Protein AF-M4RTM7-F1 (afdb_monomer_lite)

Foldseek 3Di:
DADDAQDKDWDWDWDADPVRHTPDTCPVHGTDIDGAPPPPAQQVVSVVRGRDDPPDDDDDDDDQCSHVHDDDPPPDDDDDVVVPPDPPDPDPDDDD

Organism: NCBI:txid1129794

Radius of gyration: 19.57 Å; chains: 1; bounding box: 44×45×48 Å

Structure (mmCIF, N/CA/C/O backbone):
data_AF-M4RTM7-F1
#
_entry.id   AF-M4RTM7-F1
#
loop_
_atom_site.group_PDB
_atom_site.id
_atom_site.type_symbol
_atom_site.label_atom_id
_atom_site.label_alt_id
_atom_site.label_comp_id
_atom_site.label_asym_id
_atom_site.label_entity_id
_atom_site.label_seq_id
_atom_site.pdbx_PDB_ins_code
_atom_site.Cartn_x
_atom_site.Cartn_y
_atom_site.Cartn_z
_atom_site.occupancy
_atom_site.B_iso_or_equiv
_atom_site.auth_seq_id
_atom_site.auth_comp_id
_atom_site.auth_asym_id
_atom_site.auth_atom_id
_atom_site.pdbx_PDB_model_num
ATOM 1 N N . MET A 1 1 ? -14.740 -2.927 16.006 1.00 83.00 1 MET A N 1
ATOM 2 C CA . MET A 1 1 ? -15.332 -3.216 14.685 1.00 83.00 1 MET A CA 1
ATOM 3 C C . MET A 1 1 ? -14.203 -3.724 13.822 1.00 83.00 1 MET A C 1
ATOM 5 O O . MET A 1 1 ? -13.163 -3.075 13.819 1.00 83.00 1 MET A O 1
ATOM 9 N N . GLN A 1 2 ? -14.386 -4.890 13.211 1.00 93.44 2 GLN A N 1
ATOM 10 C CA . GLN A 1 2 ? -13.394 -5.481 12.318 1.00 93.44 2 GLN A CA 1
ATOM 11 C C . GLN A 1 2 ? -13.585 -4.932 10.904 1.00 93.44 2 GLN A C 1
ATOM 13 O O . GLN A 1 2 ? -14.707 -4.582 10.522 1.00 93.44 2 GLN A O 1
ATOM 18 N N . ILE A 1 3 ? -12.491 -4.838 10.159 1.00 95.31 3 ILE A N 1
ATOM 19 C CA . ILE A 1 3 ? -12.505 -4.478 8.746 1.00 95.31 3 ILE A CA 1
ATOM 20 C C . ILE A 1 3 ? -13.161 -5.620 7.972 1.00 95.31 3 ILE A C 1
ATOM 22 O O . ILE A 1 3 ? -12.828 -6.784 8.165 1.00 95.31 3 ILE A O 1
ATOM 26 N N . SER A 1 4 ? -14.125 -5.258 7.132 1.00 96.12 4 SER A N 1
ATOM 27 C CA . SER A 1 4 ? -14.818 -6.154 6.205 1.00 96.12 4 SER A CA 1
ATOM 28 C C . SER A 1 4 ? -15.296 -5.357 4.992 1.00 96.12 4 SER A C 1
ATOM 30 O O . SER A 1 4 ? -15.277 -4.116 5.001 1.00 96.12 4 SER A O 1
ATOM 32 N N . LYS A 1 5 ? -15.744 -6.045 3.937 1.00 96.31 5 LYS A N 1
ATOM 33 C CA . LYS A 1 5 ? -16.240 -5.412 2.705 1.00 96.31 5 LYS A CA 1
ATOM 34 C C . LYS A 1 5 ? -17.241 -4.281 2.980 1.00 96.31 5 LYS A C 1
ATOM 36 O O . LYS A 1 5 ? -18.234 -4.468 3.677 1.00 96.31 5 LYS A O 1
ATOM 41 N N . GLY A 1 6 ? -17.003 -3.116 2.375 1.00 95.56 6 GLY A N 1
ATOM 42 C CA . GLY A 1 6 ? -17.838 -1.920 2.549 1.00 95.56 6 GLY A CA 1
ATOM 43 C C . GLY A 1 6 ? -17.455 -1.044 3.743 1.00 95.56 6 GLY A C 1
ATOM 44 O O . GLY A 1 6 ? -18.123 -0.045 4.003 1.00 95.56 6 GLY A O 1
ATOM 45 N N . THR A 1 7 ? -16.378 -1.380 4.453 1.00 95.81 7 THR A N 1
ATOM 46 C CA . THR A 1 7 ? -15.840 -0.552 5.538 1.00 95.81 7 THR A CA 1
ATOM 47 C C . THR A 1 7 ? -14.887 0.504 4.982 1.00 95.81 7 THR A C 1
ATOM 49 O O . THR A 1 7 ? -13.997 0.191 4.190 1.00 95.81 7 THR A O 1
ATOM 52 N N . VAL A 1 8 ? -15.049 1.757 5.417 1.00 95.56 8 VAL A N 1
ATOM 53 C CA . VAL A 1 8 ? -14.056 2.815 5.184 1.00 95.56 8 VAL A CA 1
ATOM 54 C C . VAL A 1 8 ? -12.990 2.725 6.267 1.00 95.56 8 VAL A C 1
ATOM 56 O O . VAL A 1 8 ? -13.301 2.787 7.458 1.00 95.56 8 VAL A O 1
ATOM 59 N N . VAL A 1 9 ? -11.738 2.590 5.851 1.00 94.75 9 VAL A N 1
ATOM 60 C CA . VAL A 1 9 ? -10.593 2.421 6.743 1.00 94.75 9 VAL A CA 1
ATOM 61 C C . VAL A 1 9 ? -9.657 3.604 6.566 1.00 94.75 9 VAL A C 1
ATOM 63 O O . VAL A 1 9 ? -9.307 3.962 5.443 1.00 94.75 9 VAL A O 1
ATOM 66 N N . LEU A 1 10 ? -9.262 4.205 7.687 1.00 95.00 10 LEU A N 1
ATOM 67 C CA . LEU A 1 10 ? -8.222 5.225 7.743 1.00 95.00 10 LEU A CA 1
ATOM 68 C C . LEU A 1 10 ? -7.005 4.619 8.423 1.00 95.00 10 LEU A C 1
ATOM 70 O O . LEU A 1 10 ? -7.120 4.146 9.557 1.00 95.00 10 LEU A O 1
ATOM 74 N N . PHE A 1 11 ? -5.859 4.640 7.75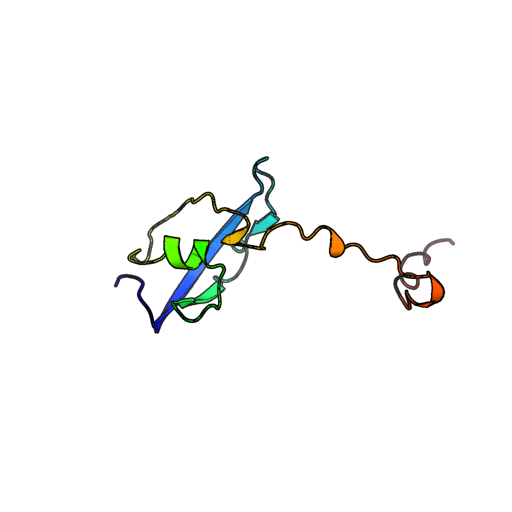3 1.00 93.81 11 PHE A N 1
ATOM 75 C CA . PHE A 1 11 ? -4.640 4.057 8.299 1.00 93.81 11 PHE A CA 1
ATOM 76 C C . PHE A 1 11 ? -3.381 4.773 7.809 1.00 93.81 11 PHE A C 1
ATOM 78 O O . PHE A 1 11 ? -3.367 5.425 6.761 1.00 93.81 11 PHE A O 1
ATOM 85 N N . HIS A 1 12 ? -2.326 4.644 8.610 1.00 95.81 12 HIS A N 1
ATOM 86 C CA . HIS A 1 12 ? -0.976 5.003 8.207 1.00 95.81 12 HIS A CA 1
ATOM 87 C C . HIS A 1 12 ? -0.230 3.749 7.757 1.00 95.81 12 HIS A C 1
ATOM 89 O O . HIS A 1 12 ? -0.439 2.673 8.319 1.00 95.81 12 HIS A O 1
ATOM 95 N N . TYR A 1 13 ? 0.639 3.889 6.765 1.00 94.56 13 TYR A N 1
ATOM 96 C CA . TYR A 1 13 ? 1.474 2.820 6.245 1.00 94.56 13 TYR A CA 1
ATOM 97 C C . TYR A 1 13 ? 2.859 3.337 5.869 1.00 94.56 13 TYR A C 1
ATOM 99 O O . TYR A 1 13 ? 3.097 4.533 5.679 1.00 94.56 13 TYR A O 1
ATOM 107 N N . ARG A 1 14 ? 3.776 2.380 5.759 1.00 95.19 14 ARG A N 1
ATOM 108 C CA . ARG A 1 14 ? 5.116 2.557 5.220 1.00 95.19 14 ARG A CA 1
ATOM 109 C C . ARG A 1 14 ? 5.403 1.371 4.313 1.00 95.19 14 ARG A C 1
ATOM 111 O O . ARG A 1 14 ? 5.227 0.235 4.742 1.00 95.19 14 ARG A O 1
ATOM 118 N N . ILE A 1 15 ? 5.865 1.646 3.102 1.00 94.31 15 ILE A N 1
ATOM 119 C CA . ILE A 1 15 ? 6.315 0.641 2.142 1.00 94.31 15 ILE A CA 1
ATOM 120 C C . ILE A 1 15 ? 7.836 0.720 2.069 1.00 94.31 15 ILE A C 1
ATOM 122 O O . ILE A 1 15 ? 8.415 1.804 1.948 1.00 94.31 15 ILE A O 1
ATOM 126 N N . LYS A 1 16 ? 8.483 -0.438 2.150 1.00 95.50 16 LYS A N 1
ATOM 127 C CA . LYS A 1 16 ? 9.923 -0.593 1.959 1.00 95.50 16 LYS A CA 1
ATOM 128 C C . LYS A 1 16 ? 10.176 -1.624 0.870 1.00 95.50 16 LYS A C 1
ATOM 130 O O . LYS A 1 16 ? 9.334 -2.492 0.655 1.00 95.50 16 LYS A O 1
ATOM 135 N N . ASP A 1 17 ? 11.322 -1.528 0.212 1.00 93.00 17 ASP A N 1
ATOM 136 C CA . ASP A 1 17 ? 11.838 -2.647 -0.574 1.00 93.00 17 ASP A CA 1
ATOM 137 C C . ASP A 1 17 ? 12.465 -3.727 0.329 1.00 93.00 17 ASP A C 1
ATOM 139 O O . ASP A 1 17 ? 12.570 -3.566 1.551 1.00 93.00 17 ASP A O 1
ATOM 143 N N . LEU A 1 18 ? 12.882 -4.838 -0.286 1.00 90.94 18 LEU A N 1
ATOM 144 C CA . LEU A 1 18 ? 13.502 -5.976 0.403 1.00 90.94 18 LEU A CA 1
ATOM 145 C C . LEU A 1 18 ? 14.863 -5.631 1.033 1.00 90.94 18 LEU A C 1
ATOM 147 O O . LEU A 1 18 ? 15.289 -6.291 1.978 1.00 90.94 18 LEU A O 1
ATOM 151 N N . ASP A 1 19 ? 15.518 -4.567 0.562 1.00 94.00 19 ASP A N 1
ATOM 152 C CA . ASP A 1 19 ? 16.752 -4.034 1.149 1.00 94.00 19 ASP A CA 1
ATOM 153 C C . ASP A 1 19 ? 16.469 -3.096 2.344 1.00 94.00 19 ASP A C 1
ATOM 155 O O . ASP A 1 19 ? 17.386 -2.567 2.980 1.00 94.00 19 ASP A O 1
ATOM 159 N N . GLY A 1 20 ? 15.191 -2.888 2.683 1.00 91.50 20 GLY A N 1
ATOM 160 C CA . GLY A 1 20 ? 14.737 -2.069 3.803 1.00 91.50 20 GLY A CA 1
ATOM 161 C C . GLY A 1 20 ? 14.719 -0.567 3.517 1.00 91.50 20 GLY A C 1
ATOM 162 O O . GLY A 1 20 ? 14.485 0.224 4.441 1.00 91.50 20 GLY A O 1
ATOM 163 N N . LYS A 1 21 ? 14.940 -0.148 2.269 1.00 95.19 21 LYS A N 1
ATOM 164 C CA . LYS A 1 21 ? 14.848 1.252 1.861 1.00 95.19 21 LYS A CA 1
ATOM 165 C C . LYS A 1 21 ? 13.379 1.655 1.788 1.00 95.19 21 LYS A C 1
ATOM 167 O O . LYS A 1 21 ? 12.562 1.002 1.147 1.00 95.19 21 LYS A O 1
ATOM 172 N N . GLU A 1 22 ? 13.045 2.760 2.447 1.00 94.31 22 GLU A N 1
ATOM 173 C CA . GLU A 1 22 ? 11.701 3.333 2.392 1.00 94.31 22 GLU A CA 1
ATOM 174 C C . GLU A 1 22 ? 11.402 3.841 0.977 1.00 94.31 22 GLU A C 1
ATOM 176 O O . GLU A 1 22 ? 12.150 4.651 0.424 1.00 94.31 22 GLU A O 1
ATOM 181 N N . LEU A 1 23 ? 10.311 3.338 0.401 1.00 92.69 23 LEU A N 1
ATOM 182 C CA . LEU A 1 23 ? 9.788 3.773 -0.891 1.00 92.69 23 LEU A CA 1
ATOM 183 C C . LEU A 1 23 ? 8.718 4.845 -0.696 1.00 92.69 23 LEU A C 1
ATOM 185 O O . LEU A 1 23 ? 8.699 5.846 -1.408 1.00 92.69 23 LEU A O 1
ATOM 189 N N . GLU A 1 24 ? 7.847 4.636 0.291 1.00 92.00 24 GLU A N 1
ATOM 190 C CA . GLU A 1 24 ? 6.722 5.514 0.582 1.00 92.00 24 GLU A CA 1
ATOM 191 C C . GLU A 1 24 ? 6.343 5.435 2.065 1.00 92.00 24 GLU A C 1
ATOM 193 O O . GLU A 1 24 ? 6.454 4.384 2.703 1.00 92.00 24 GLU A O 1
ATOM 198 N N . SER A 1 25 ? 5.871 6.546 2.626 1.00 94.31 25 SER A N 1
ATOM 199 C CA . SER A 1 25 ? 5.379 6.622 3.998 1.00 94.31 25 SER A CA 1
ATOM 200 C C . SER A 1 25 ? 4.417 7.791 4.140 1.00 94.31 25 SER A C 1
ATOM 202 O O . SER A 1 25 ? 4.727 8.904 3.722 1.00 94.31 25 SER A O 1
ATOM 204 N N . ASN A 1 26 ? 3.283 7.561 4.797 1.00 94.25 26 ASN A N 1
ATOM 205 C CA . ASN A 1 26 ? 2.325 8.616 5.141 1.00 94.25 26 ASN A CA 1
ATOM 206 C C . ASN A 1 26 ? 2.282 8.902 6.657 1.00 94.25 26 ASN A C 1
ATOM 208 O O . ASN A 1 26 ? 1.371 9.569 7.146 1.00 94.25 26 ASN A O 1
ATOM 212 N N . PHE A 1 27 ? 3.247 8.394 7.433 1.00 91.69 27 PHE A N 1
ATOM 213 C CA . PHE A 1 27 ? 3.299 8.606 8.888 1.00 91.69 27 PHE A CA 1
ATOM 214 C C . PHE A 1 27 ? 3.561 10.066 9.285 1.00 91.69 27 PHE A C 1
ATOM 216 O O . PHE A 1 27 ? 3.248 10.459 10.406 1.00 91.69 27 PHE A O 1
ATOM 223 N N . ALA A 1 28 ? 4.146 10.862 8.387 1.00 91.69 28 ALA A N 1
ATOM 224 C CA . ALA A 1 28 ? 4.369 12.293 8.587 1.00 91.69 28 ALA A CA 1
ATOM 225 C C . ALA A 1 28 ? 3.185 13.162 8.113 1.00 91.69 28 ALA A C 1
ATOM 227 O O . ALA A 1 28 ? 3.226 14.382 8.267 1.00 91.69 28 ALA A O 1
ATOM 228 N N . GLU A 1 29 ? 2.147 12.550 7.538 1.00 92.75 29 GLU A N 1
ATOM 229 C CA . GLU A 1 29 ? 1.030 13.229 6.879 1.00 92.75 29 GLU A CA 1
ATOM 230 C C . GLU A 1 29 ? -0.328 12.755 7.427 1.00 92.75 29 GLU A C 1
ATOM 232 O O . GLU A 1 29 ? -0.414 12.136 8.488 1.00 92.75 29 GLU A O 1
ATOM 237 N N . GLN A 1 30 ? -1.420 13.086 6.733 1.00 92.94 30 GLN A N 1
ATOM 238 C CA . GLN A 1 30 ? -2.763 12.621 7.068 1.00 92.94 30 GLN A CA 1
ATOM 239 C C . GLN A 1 30 ? -2.915 11.129 6.719 1.00 92.94 30 GLN A C 1
ATOM 241 O O . GLN A 1 30 ? -2.436 10.675 5.682 1.00 92.94 30 GLN A O 1
ATOM 246 N N . ALA A 1 31 ? -3.635 10.375 7.555 1.00 94.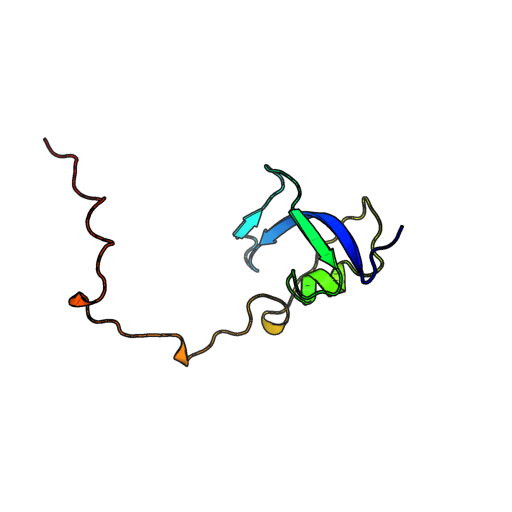0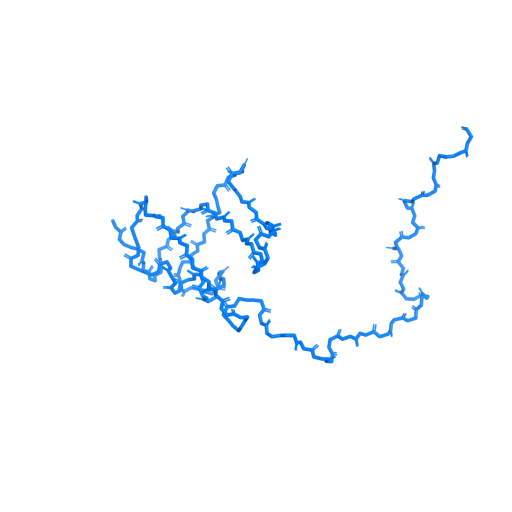0 31 ALA A N 1
ATOM 247 C CA . ALA A 1 31 ? -3.986 8.988 7.253 1.00 94.00 31 ALA A CA 1
ATOM 248 C C . ALA A 1 31 ? -4.729 8.882 5.913 1.00 94.00 31 ALA A C 1
ATOM 250 O O . ALA A 1 31 ? -5.649 9.659 5.636 1.00 94.00 31 ALA A O 1
ATOM 251 N N . VAL A 1 32 ? -4.368 7.874 5.121 1.00 93.56 32 VAL A N 1
ATOM 252 C CA . VAL A 1 32 ? -5.061 7.572 3.867 1.00 93.56 32 VAL A CA 1
ATOM 253 C C . VAL A 1 32 ? -6.379 6.883 4.187 1.00 93.56 32 VAL A C 1
ATOM 255 O O . VAL A 1 32 ? -6.439 5.986 5.031 1.00 93.56 32 VAL A O 1
ATOM 258 N N . ALA A 1 33 ? -7.440 7.316 3.508 1.00 94.31 33 ALA A N 1
ATOM 259 C CA . ALA A 1 33 ? -8.745 6.681 3.557 1.00 94.31 33 ALA A CA 1
ATOM 260 C C . ALA A 1 33 ? -8.937 5.802 2.318 1.00 94.31 33 ALA A C 1
ATOM 262 O O . ALA A 1 33 ? -8.769 6.278 1.196 1.00 94.31 33 ALA A O 1
ATOM 263 N N . TYR A 1 34 ? -9.352 4.552 2.514 1.00 94.94 34 TYR A N 1
ATOM 264 C CA . TYR A 1 34 ? -9.786 3.681 1.421 1.00 94.94 34 TYR A CA 1
ATOM 265 C C . TYR A 1 34 ? -11.070 2.929 1.784 1.00 94.94 34 TYR A C 1
ATOM 267 O O . TYR A 1 34 ? -11.423 2.792 2.959 1.00 94.94 34 TYR A O 1
ATOM 275 N N . LEU A 1 35 ? -11.788 2.462 0.760 1.00 96.31 35 LEU A N 1
ATOM 276 C CA . LEU A 1 35 ? -12.982 1.632 0.908 1.00 96.31 35 LEU A CA 1
ATOM 277 C C . LEU A 1 35 ? -12.628 0.172 0.615 1.00 96.31 35 LEU A C 1
ATOM 279 O O . LEU A 1 35 ? -12.260 -0.160 -0.514 1.00 96.31 35 LEU A O 1
ATOM 283 N N . HIS A 1 36 ? -12.769 -0.672 1.633 1.00 96.81 36 HIS A N 1
ATOM 284 C CA . HIS A 1 36 ? -12.328 -2.062 1.616 1.00 96.81 36 HIS A CA 1
ATOM 285 C C . HIS A 1 36 ? -13.254 -2.981 0.803 1.00 96.81 36 HIS A C 1
ATOM 287 O O . HIS A 1 36 ? -14.482 -2.931 0.956 1.00 96.81 36 HIS A O 1
ATOM 293 N N . GLY A 1 37 ? -12.672 -3.850 -0.031 1.00 95.12 37 GLY A N 1
ATOM 294 C CA . GLY A 1 37 ? -13.386 -4.800 -0.888 1.00 95.12 37 GLY A CA 1
ATOM 295 C C . GLY A 1 37 ? -13.911 -4.194 -2.194 1.00 95.12 37 GLY A C 1
ATOM 296 O O . GLY A 1 37 ? -14.874 -4.716 -2.767 1.00 95.12 37 GLY A O 1
ATOM 297 N N . TYR A 1 38 ? -13.317 -3.078 -2.626 1.00 95.88 38 TYR A N 1
ATOM 298 C CA . TYR A 1 38 ? -13.670 -2.335 -3.845 1.00 95.88 38 TYR A CA 1
ATOM 299 C C . TYR A 1 38 ? -12.462 -2.088 -4.767 1.00 95.88 38 TYR A C 1
ATOM 301 O O . TYR A 1 38 ? -12.578 -1.292 -5.695 1.00 95.88 38 TYR A O 1
ATOM 309 N N . ASN A 1 39 ? -11.339 -2.789 -4.554 1.00 92.25 39 ASN A N 1
ATOM 310 C CA . ASN A 1 39 ? -10.114 -2.692 -5.362 1.00 92.25 39 ASN A CA 1
ATOM 311 C C . ASN A 1 39 ? -9.560 -1.260 -5.439 1.00 92.25 39 ASN A C 1
ATOM 313 O O . ASN A 1 39 ? -9.116 -0.808 -6.494 1.00 92.25 39 ASN A O 1
ATOM 317 N N . ASN A 1 40 ? -9.638 -0.530 -4.326 1.00 91.75 40 ASN A N 1
ATOM 318 C CA . ASN A 1 40 ? -9.076 0.819 -4.222 1.00 91.75 40 ASN A CA 1
ATOM 319 C C . ASN A 1 40 ? -7.631 0.790 -3.719 1.00 91.75 40 ASN A C 1
ATOM 321 O O . ASN A 1 40 ? -6.930 1.793 -3.832 1.00 91.75 40 ASN A O 1
ATOM 325 N N . MET A 1 41 ? -7.212 -0.333 -3.131 1.00 93.62 41 MET A N 1
ATOM 326 C CA . MET A 1 41 ? -5.869 -0.548 -2.615 1.00 93.62 41 MET A CA 1
ATOM 327 C C . MET A 1 41 ? -5.282 -1.830 -3.217 1.00 93.62 41 MET A C 1
ATOM 329 O O . MET A 1 41 ? -5.993 -2.636 -3.819 1.00 93.62 41 MET A O 1
ATOM 333 N N . MET A 1 42 ? -3.969 -2.012 -3.068 1.00 94.31 42 MET A N 1
ATOM 334 C CA . MET A 1 42 ? -3.277 -3.223 -3.514 1.00 94.31 42 MET A CA 1
ATOM 335 C C . MET A 1 42 ? -3.948 -4.483 -2.937 1.00 94.31 42 MET A C 1
ATOM 337 O O . MET A 1 42 ? -4.224 -4.510 -1.731 1.00 94.31 42 MET A O 1
ATOM 341 N N . PRO A 1 43 ? -4.179 -5.533 -3.748 1.00 95.19 43 PRO A N 1
ATOM 342 C CA . PRO A 1 43 ? -4.824 -6.766 -3.302 1.00 95.19 43 PRO A CA 1
ATOM 343 C C . PRO A 1 43 ? -4.215 -7.369 -2.031 1.00 95.19 43 PRO A C 1
ATOM 345 O O . PRO A 1 43 ? -4.959 -7.766 -1.135 1.00 95.19 43 PRO A O 1
ATOM 348 N N . GLY A 1 44 ? -2.884 -7.399 -1.924 1.00 95.56 44 GLY A N 1
ATOM 349 C CA . GLY A 1 44 ? -2.188 -7.926 -0.747 1.00 95.56 44 GLY A CA 1
ATOM 350 C C . GLY A 1 44 ? -2.440 -7.092 0.511 1.00 95.56 44 GLY A C 1
ATOM 351 O O . GLY A 1 44 ? -2.636 -7.637 1.598 1.00 95.56 44 GLY A O 1
ATOM 352 N N . VAL A 1 45 ? -2.547 -5.768 0.364 1.00 94.19 45 VAL A N 1
ATOM 353 C CA . VAL A 1 45 ? -2.885 -4.856 1.468 1.00 94.19 45 VAL A CA 1
ATOM 354 C C . VAL A 1 45 ? -4.336 -5.048 1.902 1.00 94.19 45 VAL A C 1
ATOM 356 O O . VAL A 1 45 ? -4.593 -5.157 3.098 1.00 94.19 45 VAL A O 1
ATOM 359 N N . GLU A 1 46 ? -5.287 -5.133 0.962 1.00 94.88 46 GLU A N 1
ATOM 360 C CA . GLU A 1 46 ? -6.691 -5.400 1.309 1.00 94.88 46 GLU A CA 1
ATOM 361 C C . GLU A 1 46 ? -6.813 -6.739 2.051 1.00 94.88 46 GLU A C 1
ATOM 363 O O . GLU A 1 46 ? -7.344 -6.770 3.157 1.00 94.88 46 GLU A O 1
ATOM 368 N N . LYS A 1 47 ? -6.236 -7.824 1.519 1.00 95.06 47 LYS A N 1
ATOM 369 C CA . LYS A 1 47 ? -6.265 -9.146 2.167 1.00 95.06 47 LYS A CA 1
ATOM 370 C C . LYS A 1 47 ? -5.671 -9.130 3.571 1.00 95.06 47 LYS A C 1
ATOM 372 O O . LYS A 1 47 ? -6.237 -9.744 4.470 1.00 95.06 47 LYS A O 1
ATOM 377 N N . SER A 1 48 ? -4.555 -8.432 3.764 1.00 94.69 48 SER A N 1
ATOM 378 C CA . SER A 1 48 ? -3.878 -8.418 5.061 1.00 94.69 48 SER A CA 1
ATOM 379 C C . SER A 1 48 ? -4.625 -7.587 6.109 1.00 94.69 48 SER A C 1
ATOM 381 O O . SER A 1 48 ? -4.516 -7.864 7.299 1.00 94.69 48 SER A O 1
ATOM 383 N N . LEU A 1 49 ? -5.407 -6.591 5.679 1.00 94.00 49 LEU A N 1
ATOM 384 C CA . LEU A 1 49 ? -6.233 -5.765 6.562 1.00 94.00 49 LEU A CA 1
ATOM 385 C C . LEU A 1 49 ? -7.595 -6.394 6.896 1.00 94.00 49 LEU A C 1
ATOM 387 O O . LEU A 1 49 ? -8.254 -5.934 7.828 1.00 94.00 49 LEU A O 1
ATOM 391 N N . GLU A 1 50 ? -8.047 -7.412 6.160 1.00 95.19 50 GLU A N 1
ATOM 392 C CA . GLU A 1 50 ? -9.305 -8.115 6.440 1.00 95.19 50 GLU A CA 1
ATOM 393 C C . GLU A 1 50 ? -9.323 -8.642 7.887 1.00 95.19 50 GLU A C 1
ATOM 395 O O . GLU A 1 50 ? -8.337 -9.171 8.396 1.00 95.19 50 GLU A O 1
ATOM 400 N N . SER A 1 51 ? -10.460 -8.506 8.575 1.00 94.19 51 SER A N 1
ATOM 401 C CA . SER A 1 51 ? -10.647 -8.908 9.981 1.00 94.19 51 SER A CA 1
ATOM 402 C C . SER A 1 51 ? -9.798 -8.168 11.032 1.00 94.19 51 SER A C 1
ATOM 404 O O . SER A 1 51 ? -10.035 -8.355 12.230 1.00 94.19 51 SER A O 1
ATOM 406 N N . MET A 1 52 ? -8.875 -7.280 10.643 1.00 95.31 52 MET A N 1
ATOM 407 C CA . MET A 1 52 ? -8.155 -6.428 11.595 1.00 95.31 52 MET A CA 1
ATOM 408 C C . MET A 1 52 ? -9.089 -5.414 12.260 1.00 95.31 52 MET A C 1
ATOM 410 O O . MET A 1 52 ? -10.139 -5.038 11.730 1.00 95.31 52 MET A O 1
ATOM 414 N N . SER A 1 53 ? -8.710 -4.954 13.447 1.00 94.88 53 SER A N 1
ATOM 415 C CA . SER A 1 53 ? -9.434 -3.951 14.221 1.00 94.88 53 SER A CA 1
ATOM 416 C C . SER A 1 53 ? -8.666 -2.634 14.313 1.00 94.88 53 SER A C 1
ATOM 418 O O . SER A 1 53 ? -7.462 -2.537 14.091 1.00 94.88 53 SER A O 1
ATOM 420 N N . LYS A 1 54 ? -9.390 -1.565 14.657 1.00 93.88 54 LYS A N 1
ATOM 421 C CA . LYS A 1 54 ? -8.787 -0.246 14.871 1.00 93.88 54 LYS A CA 1
ATOM 422 C C . LYS A 1 54 ? -7.707 -0.314 15.957 1.00 93.88 54 LYS A C 1
ATOM 424 O O . LYS A 1 54 ? -8.009 -0.676 17.091 1.00 93.88 54 LYS A O 1
ATOM 429 N N . GLY A 1 55 ? -6.517 0.179 15.623 1.00 93.56 55 GLY A N 1
ATOM 430 C CA . GLY A 1 55 ? -5.366 0.237 16.527 1.00 93.56 55 GLY A CA 1
ATOM 431 C C . GLY A 1 55 ? -4.400 -0.931 16.360 1.00 93.56 55 GLY A C 1
ATOM 432 O O . GLY A 1 55 ? -3.299 -0.860 16.901 1.00 93.56 55 GLY A O 1
ATOM 433 N N . ASP A 1 56 ? -4.777 -1.954 15.592 1.00 94.38 56 ASP A N 1
ATOM 434 C CA . ASP A 1 56 ? -3.879 -3.051 15.266 1.00 94.38 56 ASP A CA 1
ATOM 435 C C . ASP A 1 56 ? -2.760 -2.563 14.336 1.00 94.38 56 ASP A C 1
ATOM 437 O O . ASP A 1 56 ? -2.949 -1.678 13.495 1.00 94.38 56 ASP A O 1
ATOM 441 N N . LEU A 1 57 ? -1.584 -3.157 14.508 1.00 93.94 57 LEU A N 1
ATOM 442 C CA . LEU A 1 57 ? -0.410 -2.934 13.678 1.00 93.94 57 LEU A CA 1
ATOM 443 C C . LEU A 1 57 ? -0.116 -4.220 12.918 1.00 93.94 57 LEU A C 1
ATOM 445 O O . LEU A 1 57 ? -0.219 -5.313 13.474 1.00 93.94 57 LEU A O 1
ATOM 449 N N . LEU A 1 58 ? 0.269 -4.069 11.660 1.00 93.50 58 LEU A N 1
ATOM 450 C CA . LEU A 1 58 ? 0.616 -5.167 10.779 1.00 93.50 58 LEU A CA 1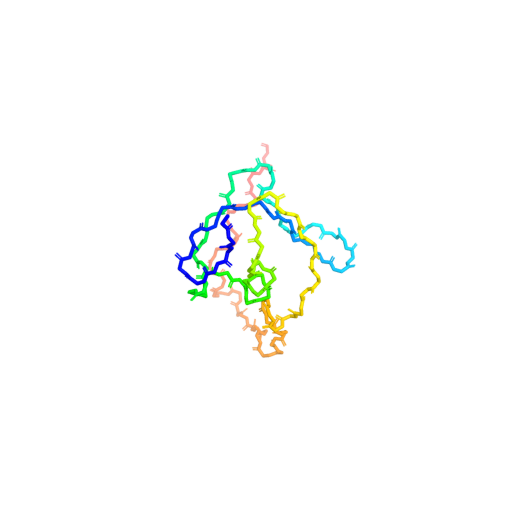
ATOM 451 C C . LEU A 1 58 ? 1.890 -4.804 10.027 1.00 93.50 58 LEU A C 1
ATOM 453 O O . LEU A 1 58 ? 2.052 -3.677 9.562 1.00 93.50 58 LEU A O 1
ATOM 457 N N . GLU A 1 59 ? 2.753 -5.797 9.881 1.00 94.88 59 GLU A N 1
ATOM 458 C CA . GLU A 1 59 ? 3.856 -5.806 8.935 1.00 94.88 59 GLU A CA 1
ATOM 459 C C . GLU A 1 59 ? 3.683 -7.065 8.086 1.00 94.88 59 GLU A C 1
ATOM 461 O O . GLU A 1 59 ? 3.502 -8.157 8.626 1.00 94.88 59 GLU A O 1
ATOM 466 N N . ALA A 1 60 ? 3.647 -6.892 6.768 1.00 93.62 60 ALA A N 1
ATOM 467 C CA . ALA A 1 60 ? 3.446 -7.971 5.816 1.00 93.62 60 ALA A CA 1
ATOM 468 C C . ALA A 1 60 ? 4.397 -7.774 4.638 1.00 93.62 60 ALA A C 1
ATOM 470 O O . ALA A 1 60 ? 4.527 -6.665 4.116 1.00 93.62 60 ALA A O 1
ATOM 471 N N . GLU A 1 61 ? 5.047 -8.858 4.239 1.00 95.25 61 GLU A N 1
ATOM 472 C CA . GLU A 1 61 ? 5.752 -8.952 2.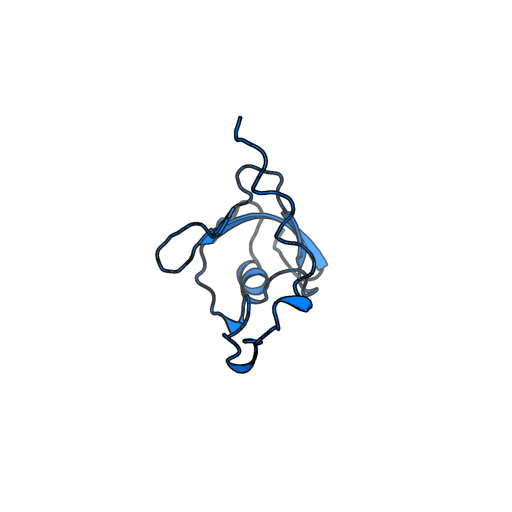968 1.00 95.25 61 GLU A CA 1
ATOM 473 C C . GLU A 1 61 ? 4.743 -9.423 1.922 1.00 95.25 61 GLU A C 1
ATOM 475 O O . GLU A 1 61 ? 3.998 -10.374 2.167 1.00 95.25 61 GLU A O 1
ATOM 480 N N . LEU A 1 62 ? 4.662 -8.704 0.804 1.00 94.31 62 LEU A N 1
ATOM 481 C CA . LEU A 1 62 ? 3.676 -8.944 -0.243 1.00 94.31 62 LEU A CA 1
ATOM 482 C C . LEU A 1 62 ? 4.393 -9.223 -1.557 1.00 94.31 62 LEU A C 1
ATOM 484 O O . LEU A 1 62 ? 5.350 -8.530 -1.905 1.00 94.31 62 LEU A O 1
ATOM 488 N N . GLU A 1 63 ? 3.884 -10.204 -2.291 1.00 95.00 63 GLU A N 1
ATOM 489 C CA . GLU A 1 63 ? 4.396 -10.559 -3.608 1.00 95.00 63 GLU A CA 1
ATOM 490 C C . GLU A 1 63 ? 4.096 -9.460 -4.641 1.00 95.00 63 GLU A C 1
ATOM 492 O O . GLU A 1 63 ? 3.211 -8.605 -4.474 1.00 95.00 63 GLU A O 1
ATOM 497 N N . ALA A 1 64 ? 4.850 -9.472 -5.741 1.00 93.94 64 ALA A N 1
ATOM 498 C CA . ALA A 1 64 ? 4.698 -8.488 -6.806 1.00 93.94 64 ALA A CA 1
ATOM 499 C C . ALA A 1 64 ? 3.288 -8.535 -7.422 1.00 93.94 64 ALA A C 1
ATOM 501 O O . ALA A 1 64 ? 2.661 -7.494 -7.611 1.00 93.94 64 ALA A O 1
ATOM 502 N N . ASP A 1 65 ? 2.747 -9.728 -7.673 1.00 94.94 65 ASP A N 1
ATOM 503 C CA . ASP A 1 65 ? 1.416 -9.936 -8.258 1.00 94.94 65 ASP A CA 1
ATOM 504 C C . ASP A 1 65 ? 0.253 -9.426 -7.383 1.00 94.94 65 ASP A C 1
ATOM 506 O O . ASP A 1 65 ? -0.808 -9.072 -7.903 1.00 94.94 65 ASP A O 1
ATOM 510 N N . GLU A 1 66 ? 0.457 -9.316 -6.070 1.00 94.62 66 GLU A N 1
ATOM 511 C CA . GLU A 1 66 ? -0.504 -8.753 -5.118 1.00 94.62 66 GLU A CA 1
ATOM 512 C C . GLU A 1 66 ? -0.339 -7.243 -4.885 1.00 94.62 66 GLU A C 1
ATOM 514 O O . GLU A 1 66 ? -1.117 -6.647 -4.128 1.00 94.62 66 GLU A O 1
ATOM 519 N N . THR A 1 67 ? 0.655 -6.621 -5.522 1.00 93.50 67 THR A N 1
ATOM 520 C CA . THR A 1 67 ? 1.006 -5.206 -5.351 1.00 93.50 67 THR A CA 1
ATOM 521 C C . THR A 1 67 ? 1.047 -4.464 -6.689 1.00 93.50 67 THR A C 1
ATOM 523 O O . THR A 1 67 ? -0.004 -4.122 -7.231 1.00 93.50 67 THR A O 1
ATOM 526 N N . TYR A 1 68 ? 2.240 -4.185 -7.218 1.00 91.94 68 TYR A N 1
ATOM 527 C CA . TYR A 1 68 ? 2.457 -3.411 -8.446 1.00 91.94 68 TYR A CA 1
ATOM 528 C C . TYR A 1 68 ? 2.510 -4.272 -9.716 1.00 91.94 68 TYR A C 1
ATOM 530 O O . TYR A 1 68 ? 2.578 -3.737 -10.824 1.00 91.94 68 TYR A O 1
ATOM 538 N N . GLY A 1 69 ? 2.427 -5.590 -9.565 1.00 92.62 69 GLY A N 1
ATOM 539 C CA . GLY A 1 69 ? 2.542 -6.571 -10.629 1.00 92.62 69 GLY A CA 1
ATOM 540 C C . GLY A 1 69 ? 3.987 -6.944 -10.950 1.00 92.62 69 GLY A C 1
ATOM 541 O O . GLY A 1 69 ? 4.948 -6.297 -10.535 1.00 92.62 69 GLY A O 1
ATOM 542 N N . GLU A 1 70 ? 4.117 -8.010 -11.732 1.00 93.31 70 GLU A N 1
ATOM 543 C CA . GLU A 1 70 ? 5.397 -8.473 -12.258 1.00 93.31 70 GLU A CA 1
ATOM 544 C C . GLU A 1 70 ? 6.003 -7.481 -13.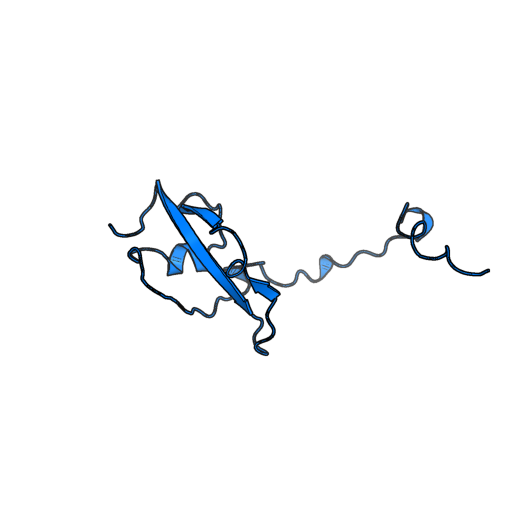252 1.00 93.31 70 GLU A C 1
ATOM 546 O O . GLU A 1 70 ? 5.300 -6.759 -13.971 1.00 93.31 70 GLU A O 1
ATOM 551 N N . ILE A 1 71 ? 7.333 -7.509 -13.356 1.00 91.31 71 ILE A N 1
ATOM 552 C CA . ILE A 1 71 ? 8.041 -6.766 -14.397 1.00 91.31 71 ILE A CA 1
ATOM 553 C C . ILE A 1 71 ? 7.613 -7.309 -15.760 1.00 91.31 71 ILE A C 1
ATOM 555 O O . ILE A 1 71 ? 7.824 -8.473 -16.100 1.00 91.31 71 ILE A O 1
ATOM 559 N N . GLN A 1 72 ? 7.043 -6.430 -16.574 1.00 92.56 72 GLN A N 1
ATOM 560 C CA . GLN A 1 72 ? 6.668 -6.747 -17.943 1.00 92.56 72 GLN A CA 1
ATOM 561 C C . GLN A 1 72 ? 7.850 -6.438 -18.866 1.00 92.56 72 GLN A C 1
ATOM 563 O O . GLN A 1 72 ? 8.190 -5.274 -19.068 1.00 92.56 72 GLN A O 1
ATOM 568 N N . ALA A 1 73 ? 8.471 -7.481 -19.425 1.00 89.38 73 ALA A N 1
ATOM 569 C CA . ALA A 1 73 ? 9.660 -7.357 -20.277 1.00 89.38 73 ALA A CA 1
ATOM 570 C C . ALA A 1 73 ? 9.446 -6.437 -21.496 1.00 89.38 73 ALA A C 1
ATOM 572 O O . ALA A 1 73 ? 10.362 -5.735 -21.913 1.00 89.38 73 ALA A O 1
ATOM 573 N N . ASP A 1 74 ? 8.220 -6.389 -22.022 1.00 90.56 74 ASP A N 1
ATOM 574 C CA . ASP A 1 74 ? 7.860 -5.578 -23.190 1.00 90.56 74 ASP A CA 1
ATOM 575 C C . ASP A 1 74 ? 7.413 -4.145 -22.833 1.00 90.56 74 ASP A C 1
ATOM 577 O O . ASP A 1 74 ? 6.985 -3.392 -23.708 1.00 90.56 74 ASP A O 1
ATOM 581 N N . SER A 1 75 ? 7.511 -3.739 -21.561 1.00 89.69 75 SER A N 1
ATOM 582 C CA . SER A 1 75 ? 7.213 -2.361 -21.134 1.00 89.69 75 SER A CA 1
ATOM 583 C C . SER A 1 75 ? 8.326 -1.367 -21.473 1.00 89.69 75 SER A C 1
ATOM 585 O O . SER A 1 75 ? 8.142 -0.155 -21.328 1.00 89.69 75 SER A O 1
ATOM 587 N N . GLU A 1 76 ? 9.485 -1.842 -21.931 1.00 90.12 76 GLU A N 1
ATOM 588 C CA . GLU A 1 76 ? 10.567 -0.976 -22.388 1.00 90.12 76 GLU A CA 1
ATOM 589 C C . GLU A 1 76 ? 10.273 -0.418 -23.786 1.00 90.12 76 GLU A C 1
ATOM 591 O O . GLU A 1 76 ? 10.109 -1.154 -24.758 1.00 90.12 76 GLU A O 1
ATOM 596 N N . GLN A 1 77 ? 10.262 0.913 -23.917 1.00 89.00 77 GLN A N 1
ATOM 597 C CA . GLN A 1 77 ? 10.005 1.569 -25.196 1.00 89.00 77 GLN A CA 1
ATOM 598 C C . GLN A 1 77 ? 11.136 2.510 -25.606 1.00 89.00 77 GLN A C 1
ATOM 600 O O . GLN A 1 77 ? 11.510 3.440 -24.891 1.00 89.00 77 GLN A O 1
ATOM 605 N N . ARG A 1 78 ? 11.616 2.345 -26.844 1.00 88.56 78 ARG A N 1
ATOM 606 C CA . ARG A 1 78 ? 12.540 3.296 -27.467 1.00 88.56 78 ARG A CA 1
ATOM 607 C C . ARG A 1 78 ? 11.774 4.481 -28.049 1.00 88.56 78 ARG A C 1
ATOM 609 O O . ARG A 1 78 ? 11.158 4.374 -29.107 1.00 88.56 78 ARG A O 1
ATOM 616 N N . ILE A 1 79 ? 11.873 5.637 -27.399 1.00 86.81 79 ILE A N 1
ATOM 617 C CA . ILE A 1 79 ? 11.258 6.884 -27.870 1.00 86.81 79 ILE A CA 1
ATOM 618 C C . ILE A 1 79 ? 12.325 7.750 -28.560 1.00 86.81 79 ILE A C 1
ATOM 620 O O . ILE A 1 79 ? 13.349 8.056 -27.948 1.00 86.81 79 ILE A O 1
ATOM 624 N N . PRO A 1 80 ? 12.140 8.169 -29.829 1.00 88.06 80 PRO A N 1
ATOM 625 C CA . PRO A 1 80 ? 13.049 9.126 -30.452 1.00 88.06 80 PRO A CA 1
ATOM 626 C C . PRO A 1 80 ? 13.002 10.472 -29.720 1.00 88.06 80 PRO A C 1
ATOM 628 O O . PRO A 1 80 ? 11.918 10.984 -29.448 1.00 88.06 80 PRO A O 1
ATOM 631 N N . VAL A 1 81 ? 14.165 11.091 -29.492 1.00 83.94 81 VAL A N 1
ATOM 632 C CA . VAL A 1 81 ? 14.314 12.332 -28.699 1.00 83.94 81 VAL A CA 1
ATOM 633 C C . VAL A 1 81 ? 13.363 13.455 -29.139 1.00 83.94 81 VAL A C 1
ATOM 635 O O . VAL A 1 81 ? 12.811 14.155 -28.304 1.00 83.94 81 VAL A O 1
ATOM 638 N N . LYS A 1 82 ? 13.069 13.579 -30.440 1.00 83.69 82 LYS A N 1
ATOM 639 C CA . LYS A 1 82 ? 12.119 14.572 -30.984 1.00 83.69 82 LYS A CA 1
ATOM 640 C C . LYS A 1 82 ? 10.671 14.451 -30.465 1.00 83.69 82 LYS A C 1
ATOM 642 O O . LYS A 1 82 ? 9.913 15.403 -30.605 1.00 83.69 82 LYS A O 1
ATOM 647 N N . HIS A 1 83 ? 10.281 13.296 -29.919 1.00 81.62 83 HIS A N 1
ATOM 648 C CA . HIS A 1 83 ? 8.966 13.059 -29.307 1.00 81.62 83 HIS A CA 1
ATOM 649 C C . HIS A 1 83 ? 8.977 13.242 -27.781 1.00 81.62 83 HIS A C 1
ATOM 651 O O . HIS A 1 83 ? 7.909 13.312 -27.178 1.00 81.62 83 HIS A O 1
ATOM 657 N N . LEU A 1 84 ? 10.157 13.371 -27.162 1.00 80.81 84 LEU A N 1
ATOM 658 C CA . LEU A 1 84 ? 10.316 13.797 -25.771 1.00 80.81 84 LEU A CA 1
ATOM 659 C C . LEU A 1 84 ? 10.197 15.329 -25.707 1.00 80.81 84 LEU A C 1
ATOM 661 O O . LEU A 1 84 ? 11.169 16.049 -25.487 1.00 80.81 84 LEU A O 1
ATOM 665 N N . LEU A 1 85 ? 9.001 15.854 -25.977 1.00 71.00 85 LEU A N 1
ATOM 666 C CA . LEU A 1 85 ? 8.727 17.282 -25.830 1.00 71.00 85 LEU A CA 1
ATOM 667 C C . LEU A 1 85 ? 8.586 17.607 -24.331 1.00 71.00 85 LEU A C 1
ATOM 669 O O . LEU A 1 85 ? 7.606 17.225 -23.702 1.00 71.00 85 LEU A O 1
ATOM 673 N N . SER A 1 86 ? 9.576 18.339 -23.806 1.00 62.22 86 SER A N 1
ATOM 674 C CA . SER A 1 86 ? 9.712 18.877 -22.436 1.00 62.22 86 SER A CA 1
ATOM 675 C C . SER A 1 86 ? 10.167 17.921 -21.324 1.00 62.22 86 SER A C 1
ATOM 677 O O . SER A 1 86 ? 9.392 17.526 -20.461 1.00 62.22 86 SER A O 1
ATOM 679 N N . ALA A 1 87 ? 11.486 17.737 -21.230 1.00 56.88 87 ALA A N 1
ATOM 680 C CA . ALA A 1 87 ? 12.197 17.763 -19.939 1.00 56.88 87 ALA A CA 1
ATOM 681 C C . ALA A 1 87 ? 13.337 18.813 -19.904 1.00 56.88 87 ALA A C 1
ATOM 683 O O . ALA A 1 87 ? 13.953 19.038 -18.869 1.00 56.88 87 ALA A O 1
ATOM 684 N N . GLU A 1 88 ? 13.578 19.524 -21.012 1.00 53.22 88 GLU A N 1
ATOM 685 C CA . GLU A 1 88 ? 14.711 20.445 -21.205 1.00 53.22 88 GLU A CA 1
ATOM 686 C C . GLU A 1 88 ? 14.266 21.919 -21.219 1.00 53.22 88 GLU A C 1
ATOM 688 O O . GLU A 1 88 ? 14.569 22.676 -22.141 1.00 53.22 88 GLU A O 1
ATOM 693 N N . LYS A 1 89 ? 13.503 22.363 -20.215 1.00 54.19 89 LYS A N 1
ATOM 694 C CA . LYS A 1 89 ? 13.353 23.814 -19.982 1.00 54.19 89 LYS A CA 1
ATOM 695 C C . LYS A 1 89 ? 13.613 24.295 -18.560 1.00 54.19 89 LYS A C 1
ATOM 697 O O . LYS A 1 89 ? 13.540 25.495 -18.346 1.00 54.19 89 LYS A O 1
ATOM 702 N N . ASN A 1 90 ? 14.002 23.418 -17.630 1.00 52.00 90 ASN A N 1
ATOM 703 C CA . ASN A 1 90 ? 14.265 23.796 -16.236 1.00 52.00 90 ASN A CA 1
ATOM 704 C C . ASN A 1 90 ? 15.546 23.162 -15.661 1.00 52.00 90 ASN A C 1
ATOM 706 O O . ASN A 1 90 ? 15.486 22.615 -14.569 1.00 52.00 90 ASN A O 1
ATOM 710 N N . GLN A 1 91 ? 16.701 23.236 -16.342 1.00 52.91 91 GLN A N 1
ATOM 711 C CA . GLN A 1 91 ? 17.997 23.035 -15.652 1.00 52.91 91 GLN A CA 1
ATOM 712 C C . GLN A 1 91 ? 19.151 23.974 -16.042 1.00 52.91 91 GLN A C 1
ATOM 714 O O . GLN A 1 91 ? 20.146 23.973 -15.331 1.00 52.91 91 GLN A O 1
ATOM 719 N N . ASN A 1 92 ? 19.022 24.871 -17.028 1.00 45.47 92 ASN A N 1
ATOM 720 C CA . ASN A 1 92 ? 20.088 25.843 -17.319 1.00 45.47 92 ASN A CA 1
ATOM 721 C C . ASN A 1 92 ? 19.588 27.283 -17.188 1.00 45.47 92 ASN A C 1
ATOM 723 O O . ASN A 1 92 ? 19.121 27.896 -18.143 1.00 45.47 92 ASN A O 1
ATOM 727 N N . GLY A 1 93 ? 19.692 27.801 -15.965 1.00 45.50 93 GLY A N 1
ATOM 728 C CA . GLY A 1 93 ? 19.405 29.189 -15.620 1.00 45.50 93 GLY A CA 1
ATOM 729 C C . GLY A 1 93 ? 20.146 29.653 -14.366 1.00 45.50 93 GLY A C 1
ATOM 730 O O . GLY A 1 93 ? 19.529 30.286 -13.519 1.00 45.50 93 GLY A O 1
ATOM 731 N N . LYS A 1 94 ? 21.436 29.307 -14.224 1.00 45.56 94 LYS A N 1
ATOM 732 C CA . LYS A 1 94 ? 22.403 30.010 -13.354 1.00 45.56 94 LYS A CA 1
ATOM 733 C C . LYS A 1 94 ? 23.835 29.852 -13.874 1.00 45.56 94 LYS A C 1
ATOM 735 O O . LYS A 1 94 ? 24.516 28.934 -13.437 1.00 45.56 94 LYS A O 1
ATOM 740 N N . GLN A 1 95 ? 24.238 30.743 -14.780 1.00 36.56 95 GLN A N 1
ATOM 741 C CA . GLN A 1 95 ? 25.555 31.403 -14.930 1.00 36.56 95 GLN A CA 1
ATOM 742 C C . GLN A 1 95 ? 25.209 32.650 -15.775 1.00 36.56 95 GLN A C 1
ATOM 744 O O . GLN A 1 95 ? 24.641 32.478 -16.848 1.00 36.56 95 GLN A O 1
ATOM 749 N N . GLU A 1 96 ? 25.251 33.892 -15.296 1.00 36.09 96 GLU A N 1
ATOM 750 C CA . GLU A 1 96 ? 26.358 34.650 -14.681 1.00 36.09 96 GLU A CA 1
ATOM 751 C C . GLU A 1 96 ? 26.004 35.316 -13.339 1.00 36.09 96 GLU A C 1
ATOM 753 O O . GLU A 1 96 ? 24.821 35.674 -13.127 1.00 36.09 96 GLU A O 1
#

InterPro domains:
  IPR001179 FKBP-type peptidyl-prolyl cis-trans isomerase domain [PF00254] (3-80)
  IPR001179 FKBP-type peptidyl-prolyl cis-trans isomerase domain [PS50059] (6-80)
  IPR046357 Peptidyl-prolyl cis-trans isomerase domain superfamily [G3DSA:3.10.50.40] (1-95)

pLDDT: mean 87.73, std 14.63, range [36.09, 96.81]

Sequence (96 aa):
MQISKGTVVLFHYRIKDLDGKELESNFAEQAVAYLHGYNNMMPGVEKSLESMSKGDLLEAELEADETYGEIQADSEQRIPVKHLLSAEKNQNGKQE

Secondary structure (DSSP, 8-state):
-B--TT-EEEE--EEE-TT--EEEE-TTSPPEEEETTTT-S-HHHHHHHTT-BTT--------GGGTT----GGG-----GGG--SSTTSS-----